Protein AF-A0A1V4ZNN6-F1 (afdb_monomer)

Sequence (69 aa):
MPRRRTAHDVDIPLWLIPKVIYEWIRRFGEELEWIRVKRSELRFYTVSIRTRPIRREFRRVARAAGGAV

Solvent-accessible surface area (backbone atoms only — not comparable to full-atom values): 4611 Å² total; per-residue (Å²): 128,87,84,72,82,86,81,86,88,77,91,71,55,80,88,47,47,70,58,53,53,50,50,52,41,56,75,69,60,35,41,81,72,50,77,47,78,41,82,44,96,84,82,44,73,49,72,48,75,46,67,41,78,51,55,78,87,50,46,63,58,55,47,62,78,68,60,81,131

Mean predicted aligned error: 9.24 Å

Secondary structure (DSSP, 8-state):
---PPPP------GGGHHHHHHHHHHHHTEEEEEEEEEE-TTS-EEEEEEEEEPPGGGHHHHHHHT---

Radius of gyration: 14.12 Å; Cα contacts (8 Å, |Δi|>4): 50; chains: 1; bounding box: 30×28×36 Å

Structure (mmCIF, N/CA/C/O backbone):
data_AF-A0A1V4ZNN6-F1
#
_entry.id   AF-A0A1V4ZNN6-F1
#
loop_
_atom_site.group_PDB
_atom_site.id
_atom_site.type_symbol
_atom_site.label_atom_id
_atom_site.label_alt_id
_atom_site.label_comp_id
_atom_site.label_asym_id
_atom_site.label_entity_id
_atom_site.label_seq_id
_atom_site.pdbx_PDB_ins_code
_atom_site.Cartn_x
_atom_site.Cartn_y
_atom_site.Cartn_z
_atom_site.occupancy
_atom_site.B_iso_or_equiv
_atom_site.auth_seq_id
_atom_site.auth_comp_id
_atom_site.auth_asym_id
_atom_site.auth_atom_id
_atom_site.pdbx_PDB_model_num
ATOM 1 N N . MET A 1 1 ? 4.735 16.386 -11.163 1.00 50.09 1 MET A N 1
ATOM 2 C CA . MET A 1 1 ? 4.076 15.081 -11.396 1.00 50.09 1 MET A CA 1
ATOM 3 C C . MET A 1 1 ? 2.595 15.338 -11.619 1.00 50.09 1 MET A C 1
ATOM 5 O O . MET A 1 1 ? 2.003 15.965 -10.746 1.00 50.09 1 MET A O 1
ATOM 9 N N . PRO A 1 2 ? 1.994 14.933 -12.750 1.00 56.50 2 PRO A N 1
ATOM 10 C CA . PRO A 1 2 ? 0.541 14.979 -12.882 1.00 56.50 2 PRO A CA 1
ATOM 11 C C . PRO A 1 2 ? -0.074 14.146 -11.749 1.00 56.50 2 PRO A C 1
ATOM 13 O O . PRO A 1 2 ? 0.346 13.011 -11.516 1.00 56.50 2 PRO A O 1
ATOM 16 N N . ARG A 1 3 ? -1.012 14.733 -10.997 1.00 61.62 3 ARG A N 1
ATOM 17 C CA . ARG A 1 3 ? -1.727 14.030 -9.924 1.00 61.62 3 ARG A CA 1
ATOM 18 C C . ARG A 1 3 ? -2.506 12.877 -10.558 1.00 61.62 3 ARG A C 1
ATOM 20 O O . ARG A 1 3 ? -3.444 13.112 -11.315 1.00 61.62 3 ARG A O 1
ATOM 27 N N . ARG A 1 4 ? -2.094 11.633 -10.292 1.00 67.38 4 ARG A N 1
ATOM 28 C CA . ARG A 1 4 ? -2.882 10.451 -10.666 1.00 67.38 4 ARG A CA 1
ATOM 29 C C . ARG A 1 4 ? -4.199 10.465 -9.893 1.00 67.38 4 ARG A C 1
ATOM 31 O O . ARG A 1 4 ? -4.241 10.936 -8.758 1.00 67.38 4 ARG A O 1
ATOM 38 N N . ARG A 1 5 ? -5.260 9.938 -10.512 1.00 69.62 5 ARG A N 1
ATOM 39 C CA . ARG A 1 5 ? -6.524 9.686 -9.814 1.00 69.62 5 ARG A CA 1
ATOM 40 C C . ARG A 1 5 ? -6.256 8.774 -8.621 1.00 69.62 5 ARG A C 1
ATOM 42 O O . ARG A 1 5 ? -5.615 7.736 -8.772 1.00 69.62 5 ARG A O 1
ATOM 49 N N . THR A 1 6 ? -6.755 9.179 -7.462 1.00 74.00 6 THR A N 1
ATOM 50 C CA . THR A 1 6 ? -6.816 8.323 -6.281 1.00 74.00 6 THR A CA 1
ATOM 51 C C . THR A 1 6 ? -7.704 7.127 -6.604 1.00 74.00 6 THR A C 1
ATOM 53 O O . THR A 1 6 ? -8.803 7.302 -7.130 1.00 74.00 6 THR A O 1
ATOM 56 N N . ALA A 1 7 ? -7.214 5.923 -6.330 1.00 74.19 7 ALA A N 1
ATOM 57 C CA . ALA A 1 7 ? -8.011 4.710 -6.385 1.00 74.19 7 ALA A CA 1
ATOM 58 C C . ALA A 1 7 ? -8.355 4.273 -4.961 1.00 74.19 7 ALA A C 1
ATOM 60 O O . ALA A 1 7 ? -7.568 4.488 -4.037 1.00 74.19 7 ALA A O 1
ATOM 61 N N . HIS A 1 8 ? -9.533 3.681 -4.800 1.00 77.31 8 HIS A N 1
ATOM 62 C CA . HIS A 1 8 ? -10.045 3.219 -3.521 1.00 77.31 8 HIS A CA 1
ATOM 63 C C . HIS A 1 8 ? -10.374 1.734 -3.652 1.00 77.31 8 HIS A C 1
ATOM 65 O O . HIS A 1 8 ? -11.182 1.379 -4.504 1.00 77.31 8 HIS A O 1
ATOM 71 N N . ASP A 1 9 ? -9.757 0.904 -2.814 1.00 78.44 9 ASP A N 1
ATOM 72 C CA . ASP A 1 9 ? -10.223 -0.454 -2.539 1.00 78.44 9 ASP A CA 1
ATOM 73 C C . ASP A 1 9 ? -10.769 -0.482 -1.114 1.00 78.44 9 ASP A C 1
ATOM 75 O O . ASP A 1 9 ? -10.133 0.017 -0.179 1.00 78.44 9 ASP A O 1
ATOM 79 N N . VAL A 1 10 ? -11.960 -1.050 -0.967 1.00 81.50 10 VAL A N 1
ATOM 80 C CA . VAL A 1 10 ? -12.651 -1.245 0.310 1.00 81.50 10 VAL A CA 1
ATOM 81 C C . VAL A 1 10 ? -12.803 -2.742 0.584 1.00 81.50 10 VAL A C 1
ATOM 83 O O . VAL A 1 10 ? -12.525 -3.563 -0.286 1.00 81.50 10 VAL A O 1
ATOM 86 N N . ASP A 1 11 ? -13.179 -3.099 1.812 1.00 83.88 11 ASP A N 1
ATOM 87 C CA . ASP A 1 11 ? -13.453 -4.485 2.231 1.00 83.88 11 ASP A CA 1
ATOM 88 C C . ASP A 1 11 ? -12.269 -5.464 2.121 1.00 83.88 11 ASP A C 1
ATOM 90 O O . ASP A 1 11 ? -12.445 -6.680 2.058 1.00 83.88 11 ASP A O 1
ATOM 94 N N . ILE A 1 12 ? -11.036 -4.951 2.161 1.00 78.69 12 ILE A N 1
ATOM 95 C CA . ILE A 1 12 ? -9.829 -5.784 2.194 1.00 78.69 12 ILE A CA 1
ATOM 96 C C . ILE A 1 12 ? -9.684 -6.404 3.592 1.00 78.69 12 ILE A C 1
ATOM 98 O O . ILE A 1 12 ? -9.536 -5.665 4.574 1.00 78.69 12 ILE A O 1
ATOM 102 N N . PRO A 1 13 ? -9.637 -7.744 3.720 1.00 81.81 13 PRO A N 1
ATOM 103 C CA . PRO A 1 13 ? -9.326 -8.380 4.993 1.00 81.81 13 PRO A CA 1
ATOM 104 C C . PRO A 1 13 ? -7.965 -7.911 5.520 1.00 81.81 13 PRO A C 1
ATOM 106 O O . PRO A 1 13 ? -6.998 -7.83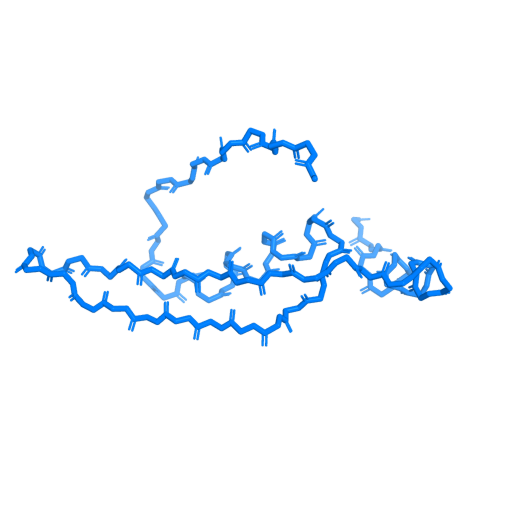4 4.765 1.00 81.81 13 PRO A O 1
ATOM 109 N N . LEU A 1 14 ? -7.854 -7.639 6.825 1.00 78.75 14 LEU A N 1
ATOM 110 C CA . LEU A 1 14 ? -6.641 -7.050 7.422 1.00 78.75 14 LEU A CA 1
ATOM 111 C C . LEU A 1 14 ? -5.350 -7.817 7.081 1.00 78.75 14 LEU A C 1
ATOM 113 O O . LEU A 1 14 ? -4.303 -7.214 6.858 1.00 78.75 14 LEU A O 1
ATOM 117 N N . TRP A 1 15 ? -5.430 -9.145 7.000 1.00 81.38 15 TRP A N 1
ATOM 118 C CA . TRP A 1 15 ? -4.302 -10.021 6.680 1.00 81.38 15 TRP A CA 1
ATOM 119 C C . TRP A 1 15 ? -3.869 -9.959 5.202 1.00 81.38 15 TRP A C 1
ATOM 121 O O . TRP A 1 15 ? -2.747 -10.343 4.881 1.00 81.38 15 TRP A O 1
ATOM 131 N N . LEU A 1 16 ? -4.713 -9.435 4.307 1.00 84.19 16 LEU A N 1
ATOM 132 C CA . LEU A 1 16 ? -4.405 -9.223 2.887 1.00 84.19 16 LEU A CA 1
ATOM 133 C C . LEU A 1 16 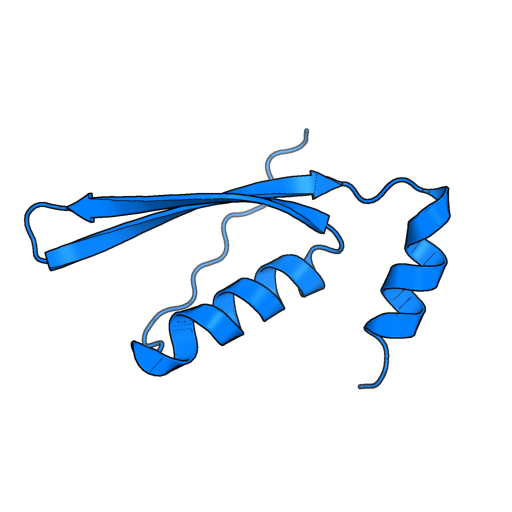? -3.810 -7.844 2.594 1.00 84.19 16 LEU A C 1
ATOM 135 O O . LEU A 1 16 ? -3.267 -7.649 1.507 1.00 84.19 16 LEU A O 1
ATOM 139 N N . ILE A 1 17 ? -3.854 -6.904 3.546 1.00 81.94 17 ILE A N 1
ATOM 140 C CA . ILE A 1 17 ? -3.364 -5.530 3.354 1.00 81.94 17 ILE A CA 1
ATOM 141 C C . ILE A 1 17 ? -1.932 -5.487 2.789 1.00 81.94 17 ILE A C 1
ATOM 143 O O . ILE A 1 17 ? -1.722 -4.771 1.807 1.00 81.94 17 ILE A O 1
ATOM 147 N N . PRO A 1 18 ? -0.946 -6.253 3.307 1.00 83.56 18 PRO A N 1
ATOM 148 C CA . PRO A 1 18 ? 0.411 -6.219 2.760 1.00 83.56 18 PRO A CA 1
ATOM 149 C C . PRO A 1 18 ? 0.477 -6.651 1.290 1.00 83.56 18 PRO A C 1
ATOM 151 O O . PRO A 1 18 ? 1.173 -6.023 0.492 1.00 83.56 18 PRO A O 1
ATOM 154 N N . LYS A 1 19 ? -0.279 -7.694 0.920 1.00 86.06 19 LYS A N 1
ATOM 155 C CA . LYS A 1 19 ? -0.331 -8.209 -0.454 1.00 86.06 19 LYS A CA 1
ATOM 156 C C . LYS A 1 19 ? -0.953 -7.183 -1.398 1.00 86.06 19 LYS A C 1
ATOM 158 O O . LYS A 1 19 ? -0.368 -6.889 -2.435 1.00 86.06 19 LYS A O 1
ATOM 163 N N . VAL A 1 20 ? -2.085 -6.596 -1.013 1.00 85.00 20 VAL A N 1
ATOM 164 C CA . VAL A 1 20 ? -2.782 -5.587 -1.826 1.00 85.00 20 VAL A CA 1
ATOM 165 C C . VAL A 1 20 ? -1.916 -4.340 -2.014 1.00 85.00 20 VAL A C 1
ATOM 167 O O . VAL A 1 20 ? -1.783 -3.845 -3.131 1.00 85.00 20 VAL A O 1
ATOM 170 N N . ILE A 1 21 ? -1.247 -3.865 -0.957 1.00 82.31 21 ILE A N 1
ATOM 171 C CA . ILE A 1 21 ? -0.280 -2.760 -1.054 1.00 82.31 21 ILE A CA 1
ATOM 172 C C . ILE A 1 21 ? 0.820 -3.088 -2.070 1.00 82.31 21 ILE A C 1
ATOM 174 O O . ILE A 1 21 ? 1.150 -2.260 -2.922 1.00 82.31 21 ILE A O 1
ATOM 178 N N . TYR A 1 22 ? 1.384 -4.292 -1.992 1.00 82.69 22 TYR A N 1
ATOM 179 C CA . TYR A 1 22 ? 2.441 -4.726 -2.895 1.00 82.69 22 TYR A CA 1
ATOM 180 C C . TYR A 1 22 ? 1.969 -4.791 -4.355 1.00 82.69 22 TYR A C 1
ATOM 182 O O . TYR A 1 22 ? 2.658 -4.298 -5.250 1.00 82.69 22 TYR A O 1
ATOM 190 N N . GLU A 1 23 ? 0.777 -5.330 -4.605 1.00 85.00 23 GLU A N 1
ATOM 191 C CA . GLU A 1 23 ? 0.164 -5.363 -5.937 1.00 85.00 23 GLU A CA 1
ATOM 192 C C . GLU A 1 23 ? -0.086 -3.957 -6.488 1.00 85.00 23 GLU A C 1
ATOM 194 O O . GLU A 1 23 ? 0.233 -3.693 -7.649 1.00 85.00 23 GLU A O 1
ATOM 199 N N . TRP A 1 24 ? -0.562 -3.027 -5.657 1.00 81.38 24 TRP A N 1
ATOM 200 C CA . TRP A 1 24 ? -0.720 -1.625 -6.042 1.00 81.38 24 TRP A CA 1
ATOM 201 C C . TRP A 1 24 ? 0.615 -0.992 -6.441 1.00 81.38 24 TRP A C 1
ATOM 203 O O . TRP A 1 24 ? 0.712 -0.410 -7.522 1.00 81.38 24 TRP A O 1
ATOM 213 N N . ILE A 1 25 ? 1.668 -1.163 -5.635 1.00 79.94 25 ILE A N 1
ATOM 214 C CA . ILE A 1 25 ? 3.017 -0.664 -5.954 1.00 79.94 25 ILE A CA 1
ATOM 215 C C . ILE A 1 25 ? 3.501 -1.238 -7.297 1.00 79.94 25 ILE A C 1
ATOM 217 O O . ILE A 1 25 ? 3.966 -0.490 -8.165 1.00 79.94 25 ILE A O 1
ATOM 221 N N . ARG A 1 26 ? 3.328 -2.550 -7.515 1.00 78.75 26 ARG A N 1
ATOM 222 C CA . ARG A 1 26 ? 3.704 -3.215 -8.774 1.00 78.75 26 ARG A CA 1
ATOM 223 C C . ARG A 1 26 ? 2.916 -2.705 -9.970 1.00 78.75 26 ARG A C 1
ATOM 225 O O . ARG A 1 26 ? 3.516 -2.436 -11.009 1.00 78.75 26 ARG A O 1
ATOM 232 N N . ARG A 1 27 ? 1.597 -2.544 -9.835 1.00 76.44 27 ARG A N 1
ATOM 233 C CA . ARG A 1 27 ? 0.712 -2.049 -10.901 1.00 76.44 27 ARG A CA 1
ATOM 234 C C . ARG A 1 27 ? 1.147 -0.675 -11.398 1.00 76.44 27 ARG A C 1
ATOM 236 O O . ARG A 1 27 ? 1.039 -0.383 -12.588 1.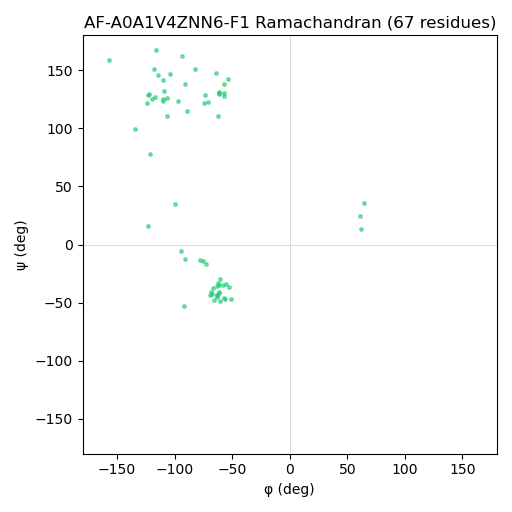00 76.44 27 ARG A O 1
ATOM 243 N N . PHE A 1 28 ? 1.663 0.162 -10.504 1.00 73.62 28 PHE A N 1
ATOM 244 C CA . PHE A 1 28 ? 2.164 1.481 -10.871 1.00 73.62 28 PHE A CA 1
ATOM 245 C C . PHE A 1 28 ? 3.550 1.460 -11.525 1.00 73.62 28 PHE A C 1
ATOM 247 O O . PHE A 1 28 ? 3.927 2.454 -12.154 1.00 73.62 28 PHE A O 1
ATOM 254 N N . GLY A 1 29 ? 4.273 0.336 -11.461 1.00 67.19 29 GLY A N 1
ATOM 255 C CA . GLY A 1 29 ? 5.618 0.199 -12.017 1.00 67.19 29 GLY A CA 1
ATOM 256 C C . GLY A 1 29 ? 6.622 1.106 -11.310 1.00 67.19 29 GLY A C 1
ATOM 257 O O . GLY A 1 29 ? 7.495 1.691 -11.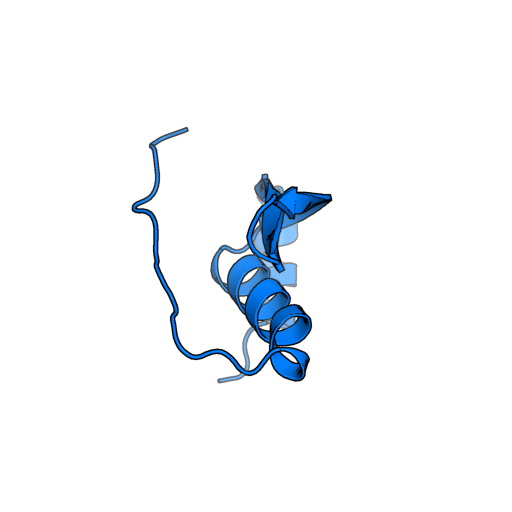957 1.00 67.19 29 GLY A O 1
ATOM 258 N N . GLU A 1 30 ? 6.446 1.276 -10.001 1.00 73.69 30 GLU A N 1
ATOM 259 C CA . GLU A 1 30 ? 7.239 2.174 -9.171 1.00 73.69 30 GLU A CA 1
ATOM 260 C C . GLU A 1 30 ? 7.986 1.389 -8.093 1.00 73.69 30 GLU A C 1
ATOM 262 O O . GLU A 1 30 ? 7.570 0.312 -7.672 1.00 73.69 30 GLU A O 1
ATOM 267 N N . GLU A 1 31 ? 9.130 1.917 -7.677 1.00 77.12 31 GLU A N 1
ATOM 268 C CA . GLU A 1 31 ? 9.940 1.336 -6.616 1.00 77.12 31 GLU A CA 1
ATOM 269 C C . GLU A 1 31 ? 9.523 1.944 -5.279 1.00 77.12 31 GLU A C 1
ATOM 271 O O . GLU A 1 31 ? 9.278 3.150 -5.181 1.00 77.12 31 GLU A O 1
ATOM 276 N N . LEU A 1 32 ? 9.422 1.109 -4.249 1.00 79.12 32 LEU A N 1
ATOM 277 C CA . LEU A 1 32 ? 9.060 1.557 -2.914 1.00 79.12 32 LEU A CA 1
ATOM 278 C C . LEU A 1 32 ? 10.218 2.350 -2.295 1.00 79.12 32 LEU A C 1
ATOM 280 O O . LEU A 1 32 ? 11.318 1.827 -2.156 1.00 79.12 32 LEU A O 1
ATOM 284 N N . GLU A 1 33 ? 9.962 3.598 -1.903 1.00 83.06 33 GLU A N 1
ATOM 285 C CA . GLU A 1 33 ? 10.944 4.435 -1.206 1.00 83.06 33 GLU A CA 1
ATOM 286 C C . GLU A 1 33 ? 10.789 4.282 0.310 1.00 83.06 33 GLU A C 1
ATOM 288 O O . GLU A 1 33 ? 11.744 3.950 1.007 1.00 83.06 33 GLU A O 1
ATOM 293 N N . TRP A 1 34 ? 9.570 4.478 0.823 1.00 81.75 34 TRP A N 1
ATOM 294 C CA . TRP A 1 34 ? 9.261 4.257 2.234 1.00 81.75 34 TRP A CA 1
ATOM 295 C C . TRP A 1 34 ? 7.777 3.987 2.480 1.00 81.75 34 TRP A C 1
ATOM 297 O O . TRP A 1 34 ? 6.903 4.378 1.700 1.00 81.75 34 TRP A O 1
ATOM 307 N N . ILE A 1 35 ? 7.503 3.353 3.623 1.00 85.00 35 ILE A N 1
ATOM 308 C CA . ILE A 1 35 ? 6.163 3.144 4.176 1.00 85.00 35 ILE A CA 1
ATOM 309 C C . ILE A 1 35 ? 6.125 3.769 5.568 1.00 85.00 35 ILE A C 1
ATOM 311 O O . ILE A 1 35 ? 6.987 3.500 6.402 1.00 85.00 35 ILE A O 1
ATOM 315 N N . ARG A 1 36 ? 5.113 4.593 5.833 1.00 85.56 36 ARG A N 1
ATOM 316 C CA . ARG A 1 36 ? 4.839 5.151 7.156 1.00 85.56 36 ARG A CA 1
ATOM 317 C C . ARG A 1 36 ? 3.461 4.709 7.599 1.00 85.56 36 ARG A C 1
ATOM 319 O O . ARG A 1 36 ? 2.477 4.976 6.917 1.00 85.56 36 ARG A O 1
ATOM 326 N N . VAL A 1 37 ? 3.394 4.087 8.767 1.00 87.06 37 VAL A N 1
ATOM 327 C CA . VAL A 1 37 ? 2.138 3.664 9.385 1.00 87.06 37 VAL A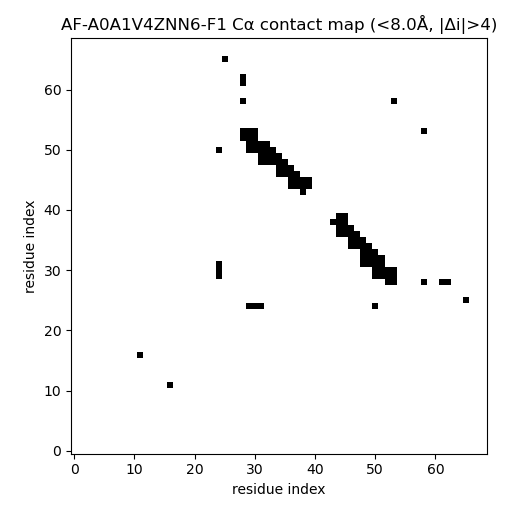 CA 1
ATOM 328 C C . VAL A 1 37 ? 1.887 4.538 10.606 1.00 87.06 37 VAL A C 1
ATOM 330 O O . VAL A 1 37 ? 2.743 4.650 11.481 1.00 87.06 37 VAL A O 1
ATOM 333 N N . LYS A 1 38 ? 0.719 5.175 10.665 1.00 86.25 38 LYS A N 1
ATOM 334 C CA . LYS A 1 38 ? 0.262 5.933 11.832 1.00 86.25 38 LYS A CA 1
ATOM 335 C C . LYS A 1 38 ? -1.077 5.374 12.293 1.00 86.25 38 LYS A C 1
ATOM 337 O O . LYS A 1 38 ? -2.006 5.254 11.500 1.00 86.25 38 LYS A O 1
ATOM 342 N N . ARG A 1 39 ? -1.184 5.057 13.582 1.00 82.00 39 ARG A N 1
ATOM 343 C CA . ARG A 1 39 ? -2.467 4.727 14.207 1.00 82.00 39 ARG A CA 1
ATOM 344 C C . ARG A 1 39 ? -3.283 6.012 14.376 1.00 82.00 39 ARG A C 1
ATOM 346 O O . ARG A 1 39 ? -2.770 6.999 14.899 1.00 82.00 39 ARG A O 1
ATOM 353 N N . SER A 1 40 ? -4.521 5.993 13.904 1.00 84.31 40 SER A N 1
ATOM 354 C CA . SER A 1 40 ? -5.512 7.053 14.097 1.00 84.31 40 SER A CA 1
ATOM 355 C C . SER A 1 40 ? -6.380 6.754 15.327 1.00 84.31 40 SER A C 1
ATOM 357 O O . SER A 1 40 ? -6.421 5.618 15.808 1.00 84.31 40 SER A O 1
ATOM 359 N N . GLU A 1 41 ? -7.074 7.769 15.841 1.00 78.56 41 GLU A N 1
ATOM 360 C CA . GLU A 1 41 ? -7.815 7.725 17.113 1.00 78.56 41 GLU A CA 1
ATOM 361 C C . GLU A 1 41 ? -8.933 6.667 17.131 1.00 78.56 41 GLU A C 1
ATOM 363 O O . GLU A 1 41 ? -9.192 6.045 18.158 1.00 78.56 41 GLU A O 1
ATOM 368 N N . LEU A 1 42 ? -9.524 6.358 15.974 1.00 77.50 42 LEU A N 1
ATOM 369 C CA . LEU A 1 42 ? -10.671 5.450 15.844 1.00 77.50 42 LEU A CA 1
ATOM 370 C C . LEU A 1 42 ? -10.291 4.025 15.393 1.00 77.50 42 LEU A C 1
ATOM 372 O O . LEU A 1 42 ? -11.024 3.387 14.646 1.00 77.50 42 LEU A O 1
ATOM 376 N N . ARG A 1 43 ? -9.128 3.508 15.823 1.00 75.38 43 ARG A N 1
ATOM 377 C CA . ARG A 1 43 ? -8.600 2.170 15.436 1.00 75.38 43 ARG A CA 1
ATOM 378 C C . ARG A 1 43 ? -8.321 1.995 13.935 1.00 75.38 43 ARG A C 1
ATOM 380 O O . ARG A 1 43 ? -8.059 0.884 13.486 1.00 75.38 43 ARG A O 1
ATOM 387 N N . PHE A 1 44 ? -8.305 3.083 13.174 1.00 77.94 44 PHE A N 1
ATOM 388 C CA . PHE A 1 44 ? -7.837 3.071 11.793 1.00 77.94 44 PHE A CA 1
ATOM 389 C C . PHE A 1 44 ? -6.314 3.176 11.737 1.00 77.94 44 PHE A C 1
ATOM 391 O O . PHE A 1 44 ? -5.682 3.802 12.593 1.00 77.94 44 PHE A O 1
ATOM 398 N N . TYR A 1 45 ? -5.726 2.611 10.688 1.00 80.50 45 TYR A N 1
ATOM 399 C CA . TYR A 1 45 ? -4.321 2.802 10.357 1.00 80.50 45 TYR A CA 1
ATOM 400 C C . TYR A 1 45 ? -4.230 3.650 9.096 1.00 80.50 45 TYR A C 1
ATOM 402 O O . TYR A 1 45 ? -4.774 3.298 8.053 1.00 80.50 45 TYR A O 1
ATOM 410 N N . THR A 1 46 ? -3.529 4.773 9.185 1.00 82.62 46 THR A N 1
ATOM 411 C CA . THR A 1 46 ? -3.137 5.548 8.014 1.00 82.62 46 THR A CA 1
ATOM 412 C C . THR A 1 46 ? -1.798 5.019 7.533 1.00 82.62 46 THR A C 1
ATOM 414 O O . THR A 1 46 ? -0.791 5.139 8.233 1.00 82.62 46 THR A O 1
ATOM 417 N N . VAL A 1 47 ? -1.790 4.437 6.337 1.00 82.25 47 VAL A N 1
ATOM 418 C CA . VAL A 1 47 ? -0.576 3.949 5.684 1.00 82.25 47 VAL A CA 1
ATOM 419 C C . VAL A 1 47 ? -0.234 4.905 4.551 1.00 82.25 47 VAL A C 1
ATOM 421 O O . VAL A 1 47 ? -0.950 5.002 3.558 1.00 82.25 47 VAL A O 1
ATOM 424 N N . SER A 1 48 ? 0.850 5.653 4.718 1.00 82.94 48 SER A N 1
ATOM 425 C CA . SER A 1 48 ? 1.410 6.508 3.678 1.00 82.94 48 SER A CA 1
ATOM 426 C C . SER A 1 48 ? 2.540 5.764 2.989 1.00 82.94 48 SER A C 1
ATOM 428 O O . SER A 1 48 ? 3.489 5.329 3.639 1.00 82.94 48 SER A O 1
ATOM 430 N N . ILE A 1 49 ? 2.434 5.623 1.675 1.00 82.75 49 ILE A N 1
ATOM 431 C CA . ILE A 1 49 ? 3.430 4.945 0.853 1.00 82.75 49 ILE A CA 1
ATOM 432 C C . ILE A 1 49 ? 3.987 5.977 -0.108 1.00 82.75 49 ILE A C 1
ATOM 434 O O . ILE A 1 49 ? 3.229 6.643 -0.815 1.00 82.75 49 ILE A O 1
ATOM 438 N N . ARG A 1 50 ? 5.311 6.104 -0.130 1.00 82.75 50 ARG A N 1
ATOM 439 C CA . ARG A 1 50 ? 5.999 6.886 -1.148 1.00 82.75 50 ARG A CA 1
ATOM 440 C C . ARG A 1 50 ? 6.685 5.941 -2.110 1.00 82.75 50 ARG A C 1
ATOM 442 O O . ARG A 1 50 ? 7.473 5.084 -1.711 1.00 82.75 50 ARG A O 1
ATOM 449 N N . THR A 1 51 ? 6.375 6.126 -3.378 1.00 82.94 51 THR A N 1
ATOM 450 C CA . THR A 1 51 ? 6.969 5.395 -4.483 1.00 82.94 51 THR A CA 1
ATOM 451 C C . THR A 1 51 ? 7.783 6.350 -5.351 1.00 82.94 51 THR A C 1
ATOM 453 O O . THR A 1 51 ? 7.449 7.531 -5.493 1.00 82.94 51 THR A O 1
ATOM 456 N N . ARG A 1 52 ? 8.880 5.845 -5.919 1.00 81.25 52 ARG A N 1
ATOM 457 C CA . ARG A 1 52 ? 9.693 6.556 -6.907 1.00 81.25 52 ARG A CA 1
ATOM 458 C C . ARG A 1 52 ? 9.530 5.899 -8.276 1.00 81.25 52 ARG A C 1
ATOM 460 O O . ARG A 1 52 ? 9.478 4.671 -8.367 1.00 81.25 52 ARG A O 1
ATOM 467 N N . PRO A 1 53 ? 9.483 6.676 -9.368 1.00 73.81 53 PRO A N 1
ATOM 468 C CA . PRO A 1 53 ? 9.432 6.094 -10.697 1.00 73.81 53 PRO A CA 1
ATOM 469 C C . PRO A 1 53 ? 10.687 5.255 -10.944 1.00 73.81 53 PRO A C 1
ATOM 471 O O . PRO A 1 53 ? 11.807 5.729 -10.750 1.00 73.81 53 PRO A O 1
ATOM 474 N N . ILE A 1 54 ? 10.500 4.026 -11.429 1.00 72.88 54 ILE A N 1
ATOM 475 C CA . ILE A 1 54 ? 11.620 3.189 -11.861 1.00 72.88 54 ILE A CA 1
ATOM 476 C C . ILE A 1 54 ? 12.329 3.908 -13.012 1.00 72.88 54 ILE A C 1
ATOM 478 O O . ILE A 1 54 ? 11.686 4.358 -13.980 1.00 72.88 54 ILE A O 1
ATOM 482 N N . ARG A 1 55 ? 13.661 4.021 -12.906 1.00 72.25 55 ARG A N 1
ATOM 483 C CA . ARG A 1 55 ? 14.491 4.598 -13.967 1.00 72.25 55 ARG A CA 1
ATOM 484 C C . ARG A 1 55 ? 14.209 3.884 -15.281 1.00 72.25 55 ARG A C 1
ATOM 486 O O . ARG A 1 55 ? 13.987 2.676 -15.331 1.00 72.25 55 ARG A O 1
ATOM 493 N N . ARG A 1 56 ? 14.209 4.651 -16.367 1.00 68.38 56 ARG A N 1
ATOM 494 C CA . ARG A 1 56 ? 13.788 4.176 -17.690 1.00 68.38 56 ARG A CA 1
ATOM 495 C C . ARG A 1 56 ? 14.569 2.933 -18.146 1.00 68.38 56 ARG A C 1
ATOM 497 O O . ARG A 1 56 ? 13.966 2.058 -18.760 1.00 68.38 56 ARG A O 1
ATOM 504 N N . GLU A 1 57 ? 15.845 2.836 -17.775 1.00 70.06 57 GLU A N 1
ATOM 505 C CA . GLU A 1 57 ? 16.731 1.689 -18.026 1.00 70.06 57 GLU A CA 1
ATOM 506 C C . GLU A 1 57 ? 16.253 0.373 -17.384 1.00 70.06 57 GLU A C 1
ATOM 508 O O . GLU A 1 57 ? 16.332 -0.680 -18.012 1.00 70.06 57 GLU A O 1
ATOM 513 N N . PHE A 1 58 ? 15.637 0.424 -16.201 1.00 65.88 58 PHE A N 1
ATOM 514 C CA . PHE A 1 58 ? 15.181 -0.766 -15.472 1.00 65.88 58 PHE A CA 1
ATOM 515 C C . PHE A 1 58 ? 13.710 -1.124 -15.728 1.00 65.88 58 PHE A C 1
ATOM 517 O O . PHE A 1 58 ? 13.246 -2.184 -15.308 1.00 65.88 58 PHE A O 1
ATOM 524 N N . ARG A 1 59 ? 12.953 -0.297 -16.468 1.00 65.25 59 ARG A N 1
ATOM 525 C CA . ARG A 1 59 ? 11.528 -0.571 -16.753 1.00 65.25 59 ARG A CA 1
ATOM 526 C C . ARG A 1 59 ? 11.295 -1.850 -17.554 1.00 65.25 59 ARG A C 1
ATOM 528 O O . ARG A 1 59 ? 10.262 -2.485 -17.362 1.00 65.25 59 ARG A O 1
ATOM 535 N N . ARG A 1 60 ? 12.209 -2.223 -18.460 1.00 63.72 60 ARG A N 1
ATOM 536 C CA . ARG A 1 60 ? 12.087 -3.469 -19.245 1.00 63.72 60 ARG A CA 1
ATOM 537 C C . ARG A 1 60 ? 12.223 -4.703 -18.355 1.00 63.72 60 ARG A C 1
ATOM 539 O O . ARG A 1 60 ? 11.419 -5.619 -18.478 1.00 63.72 60 ARG A O 1
ATOM 546 N N . VAL A 1 61 ? 13.173 -4.676 -17.420 1.00 62.56 61 VAL A N 1
ATOM 547 C CA . VAL A 1 61 ? 13.410 -5.765 -16.462 1.00 62.56 61 VAL A CA 1
ATOM 548 C C . VAL A 1 61 ? 12.257 -5.868 -15.462 1.00 62.56 61 VAL A C 1
ATOM 550 O O . VAL A 1 61 ? 11.737 -6.955 -15.240 1.00 62.56 61 VAL A O 1
ATOM 553 N N . ALA A 1 62 ? 11.774 -4.736 -14.938 1.00 57.88 62 ALA A N 1
ATOM 554 C CA . ALA A 1 62 ? 10.624 -4.712 -14.033 1.00 57.88 62 ALA A CA 1
ATOM 555 C C . ALA A 1 62 ? 9.327 -5.219 -14.697 1.00 57.88 62 ALA A C 1
ATOM 557 O O . ALA A 1 62 ? 8.532 -5.899 -14.052 1.00 57.88 62 ALA A O 1
ATOM 558 N N . ARG A 1 63 ? 9.125 -4.936 -15.994 1.00 58.94 63 ARG A N 1
ATOM 559 C CA . ARG A 1 63 ? 8.007 -5.498 -16.772 1.00 58.94 63 ARG A CA 1
ATOM 560 C C . ARG A 1 63 ? 8.147 -7.001 -16.997 1.00 58.94 63 ARG A C 1
ATOM 562 O O . ARG A 1 63 ? 7.152 -7.697 -16.869 1.00 58.94 63 ARG A O 1
ATOM 569 N N . ALA A 1 64 ? 9.351 -7.498 -17.284 1.00 58.72 64 ALA A N 1
ATOM 570 C CA . ALA A 1 64 ? 9.600 -8.932 -17.440 1.00 58.72 64 ALA A CA 1
ATOM 571 C C . ALA A 1 64 ? 9.413 -9.705 -16.118 1.00 58.72 64 ALA A C 1
ATOM 573 O O . ALA A 1 64 ? 8.840 -10.786 -16.114 1.00 58.72 64 ALA A O 1
ATOM 574 N N . ALA A 1 65 ? 9.810 -9.121 -14.983 1.00 56.62 65 ALA A N 1
ATOM 575 C CA . ALA A 1 65 ? 9.639 -9.722 -13.656 1.00 56.62 65 ALA A CA 1
ATOM 576 C C . ALA A 1 65 ? 8.193 -9.660 -13.116 1.00 56.62 65 ALA A C 1
ATOM 578 O O . ALA A 1 65 ? 7.874 -10.308 -12.120 1.00 56.62 65 ALA A O 1
ATOM 579 N N . GLY A 1 66 ? 7.316 -8.851 -13.726 1.00 52.31 66 GLY A N 1
ATOM 580 C CA . GLY A 1 66 ? 5.908 -8.695 -13.339 1.00 5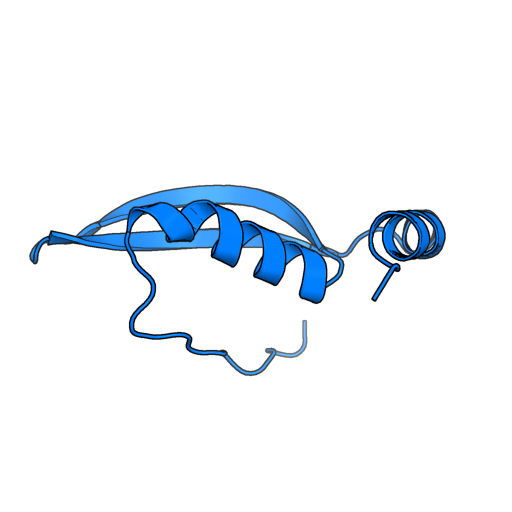2.31 66 GLY A CA 1
ATOM 581 C C . GLY A 1 66 ? 4.890 -8.983 -14.426 1.00 52.31 66 GLY A C 1
ATOM 582 O O . GLY A 1 66 ? 3.738 -8.592 -14.268 1.00 52.31 66 GLY A O 1
ATOM 583 N N . GLY A 1 67 ? 5.313 -9.647 -15.499 1.00 40.56 67 GLY A N 1
ATOM 584 C CA . GLY A 1 67 ? 4.485 -9.993 -16.645 1.00 40.56 67 GLY A CA 1
ATOM 585 C C . GLY A 1 67 ? 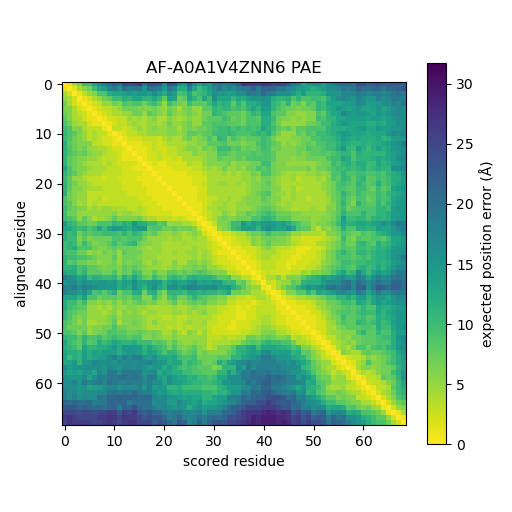4.445 -11.496 -16.877 1.00 40.56 67 GLY A C 1
ATOM 586 O O . GLY A 1 67 ? 5.101 -11.992 -17.784 1.00 40.56 67 GLY A O 1
ATOM 587 N N . ALA A 1 68 ? 3.645 -12.188 -16.075 1.00 30.36 68 ALA A N 1
ATOM 588 C CA . ALA A 1 68 ? 2.843 -13.315 -16.527 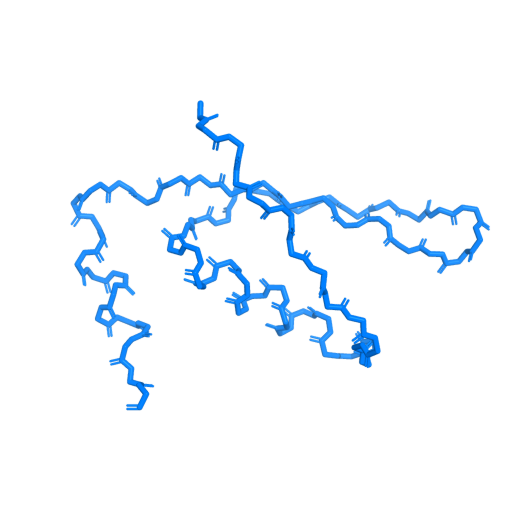1.00 30.36 68 ALA A CA 1
ATOM 589 C C . ALA A 1 68 ? 1.456 -13.090 -15.914 1.00 30.36 68 ALA A C 1
ATOM 591 O O . ALA A 1 68 ? 1.267 -13.256 -14.708 1.00 30.36 68 ALA A O 1
ATOM 592 N N . VAL A 1 69 ? 0.553 -12.552 -16.735 1.00 40.16 69 VAL A N 1
ATOM 593 C CA . VAL A 1 69 ? -0.873 -12.875 -16.626 1.00 40.16 69 VAL A CA 1
ATOM 594 C C . VAL A 1 69 ? -1.030 -14.224 -17.303 1.00 40.16 69 VAL A C 1
ATOM 596 O O . VAL A 1 69 ? -0.423 -14.366 -18.391 1.00 40.16 69 VAL A O 1
#

Nearest PDB structures (foldseek):
  3iwc-assembly2_B  TM=6.589E-01  e=2.211E-01  Th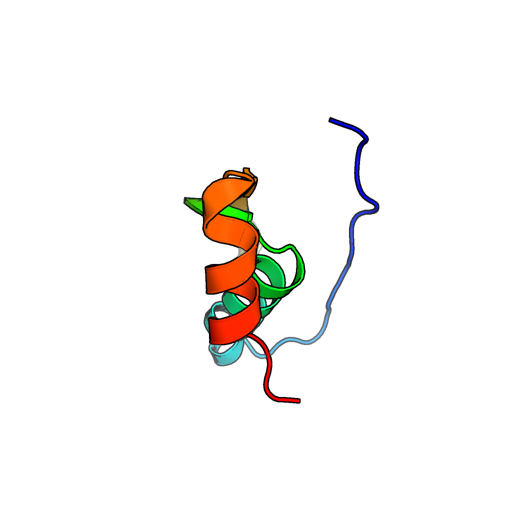ermotoga maritima
  5fii-assembly1_C  TM=5.523E-01  e=3.137E+00  Homo sapiens
  6dzs-assembly1_A  TM=5.678E-01  e=4.990E+00  Mycolicibacterium hassiacum DSM 44199
  3ab4-assembly1_A  TM=5.424E-01  e=3.352E+00  Corynebacterium glutamicum
  9ggq-assembly1_A  TM=3.928E-01  e=6.088E+00  Escherichia coli

Foldseek 3Di:
DPDDDDDDDPPDDPVCVVVVVVVVCLVVQWAWPDWDWDQDPVRDIDIDTDTHHDPPVCSVVSCVVVDDD

pLDDT: mean 74.0, std 12.04, range [30.36, 87.06]